Protein AF-A0A1B6J582-F1 (afdb_monomer_lite)

Organism: NCBI:txid320908

Sequence (106 aa):
PESTVLEPESCFNSFFTSFMFEFDNLFPAKTLSGVKSKRTRPTAKIVDKTWYTPKLRHLKSLVVAVHDRYKSAKSVEEQIKLYSTYLRTNRLYRSKVTDAKRAHNV

Foldseek 3Di:
DDDPPDDVVNVVVVVVVVVVVVVCVVVVPPPVPDPPPPPPPPPPPPPDCVLPDPVLVVLVVVLVVLVVCLVVDPDPVSNVVSVVVSVVSVVVSVVSSVVSVVVVVD

pLDDT: mean 82.73, std 16.06, range [44.59, 98.0]

Radius of gyration: 27.19 Å; chains: 1; bounding box: 76×53×48 Å

Secondary structure (DSSP, 8-state):
-------HHHHHHHHHHHHHHHHHHHS----------------------TT--HHHHHHHHHHHHHHHHHHT--SHHHHHHHHHHHHHHHHHHHHHHHHHHHHH--

Structure (mmCIF, N/CA/C/O backbone):
data_AF-A0A1B6J582-F1
#
_entry.id   AF-A0A1B6J582-F1
#
loop_
_atom_site.group_PDB
_atom_site.id
_atom_site.type_symbol
_atom_site.label_atom_id
_atom_site.label_alt_id
_atom_site.label_comp_id
_atom_site.label_asym_id
_atom_site.label_entity_id
_atom_site.label_seq_id
_atom_site.pdbx_PDB_ins_code
_atom_site.Cartn_x
_atom_site.Cartn_y
_atom_site.Cartn_z
_atom_site.occupancy
_atom_site.B_iso_or_equiv
_atom_site.auth_seq_id
_atom_site.auth_comp_id
_atom_site.auth_asym_id
_atom_site.auth_atom_id
_atom_site.pdbx_PDB_model_num
ATOM 1 N N . PRO A 1 1 ? -58.062 -38.577 -7.973 1.00 44.59 1 PRO A N 1
ATOM 2 C CA . PRO A 1 1 ? -57.352 -37.365 -7.508 1.00 44.59 1 PRO A CA 1
ATOM 3 C C . PRO A 1 1 ? -55.843 -37.533 -7.728 1.00 44.59 1 PRO A C 1
ATOM 5 O O . PRO A 1 1 ? -55.137 -38.034 -6.860 1.00 44.59 1 PRO A O 1
ATOM 8 N N . GLU A 1 2 ? -55.388 -37.215 -8.941 1.00 47.53 2 GLU A N 1
ATOM 9 C CA . GLU A 1 2 ? -53.971 -37.255 -9.312 1.00 47.53 2 GLU A CA 1
ATOM 10 C C . GLU A 1 2 ? -53.231 -36.090 -8.657 1.00 47.53 2 GLU A C 1
ATOM 12 O O . GLU A 1 2 ? -53.509 -34.919 -8.909 1.00 47.53 2 GLU A O 1
ATOM 17 N N . SER A 1 3 ? -52.298 -36.429 -7.776 1.00 55.12 3 SER A N 1
ATOM 18 C CA . SER A 1 3 ? -51.318 -35.516 -7.211 1.00 55.12 3 SER A CA 1
ATOM 19 C C . SER A 1 3 ? -50.303 -35.153 -8.294 1.00 55.12 3 SER A C 1
ATOM 21 O O . SER A 1 3 ? -49.417 -35.949 -8.604 1.00 55.12 3 SER A O 1
ATOM 23 N N . THR A 1 4 ? -50.437 -33.962 -8.875 1.00 61.09 4 THR A N 1
ATOM 24 C CA . THR A 1 4 ? -49.436 -33.371 -9.768 1.00 61.09 4 THR A CA 1
ATOM 25 C C . THR A 1 4 ? -48.152 -33.131 -8.978 1.00 61.09 4 THR A C 1
ATOM 27 O O . THR A 1 4 ? -48.036 -32.145 -8.247 1.00 61.09 4 THR A O 1
ATOM 30 N N . VAL A 1 5 ? -47.201 -34.057 -9.088 1.00 62.78 5 VAL A N 1
ATOM 31 C CA . VAL A 1 5 ? -45.830 -33.862 -8.616 1.00 62.78 5 VAL A CA 1
ATOM 32 C C . VAL A 1 5 ? -45.231 -32.784 -9.512 1.00 62.78 5 VAL A C 1
ATOM 34 O O . VAL A 1 5 ? -44.907 -33.036 -10.668 1.00 62.78 5 VAL A O 1
ATOM 37 N N . LEU A 1 6 ? -45.191 -31.549 -9.015 1.00 61.09 6 LEU A N 1
ATOM 38 C CA . LEU A 1 6 ? -44.511 -30.464 -9.706 1.00 61.09 6 LEU A CA 1
ATOM 39 C C . LEU A 1 6 ? -43.027 -30.819 -9.751 1.00 61.09 6 LEU A C 1
ATOM 41 O O . LEU A 1 6 ? -42.376 -30.901 -8.708 1.00 61.09 6 LEU A O 1
ATOM 45 N N . GLU A 1 7 ? -42.528 -31.070 -10.961 1.00 74.75 7 GLU A N 1
ATOM 46 C CA . GLU A 1 7 ? -41.115 -31.328 -11.224 1.00 74.75 7 GLU A CA 1
ATOM 47 C C . GLU A 1 7 ? -40.267 -30.267 -10.503 1.00 74.75 7 GLU A C 1
ATOM 49 O O . GLU A 1 7 ? -40.575 -29.074 -10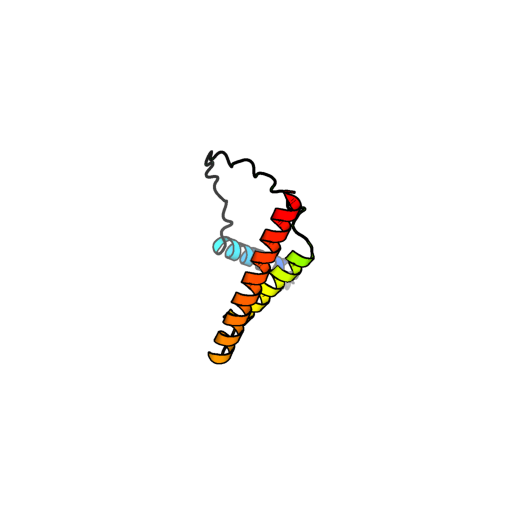.621 1.00 74.75 7 GLU A O 1
ATOM 54 N N . PRO A 1 8 ? -39.216 -30.646 -9.754 1.00 74.94 8 PRO A N 1
ATOM 55 C CA . PRO A 1 8 ? -38.413 -29.716 -8.955 1.00 74.94 8 PRO A CA 1
ATOM 56 C C . PRO A 1 8 ? -37.901 -28.509 -9.750 1.00 74.94 8 PRO A C 1
ATOM 58 O O . PRO A 1 8 ? -37.799 -27.401 -9.220 1.00 74.94 8 PRO A O 1
ATOM 61 N N . GLU A 1 9 ? -37.640 -28.708 -11.043 1.00 77.25 9 GLU A N 1
ATOM 62 C CA . GLU A 1 9 ? -37.233 -27.660 -11.978 1.00 77.25 9 GLU A CA 1
ATOM 63 C C . GLU A 1 9 ? -38.291 -26.562 -12.136 1.00 77.25 9 GLU A C 1
ATOM 65 O O . GLU A 1 9 ? -37.954 -25.381 -12.207 1.00 77.25 9 GLU A O 1
ATOM 70 N N . SER A 1 10 ? -39.578 -26.917 -12.134 1.00 77.56 10 SER A N 1
ATOM 71 C CA . SER A 1 10 ? -40.680 -25.956 -12.258 1.00 77.56 10 SER A CA 1
ATOM 72 C C . SER A 1 10 ? -40.783 -25.045 -11.030 1.00 77.56 10 SER A C 1
ATOM 74 O O . SER A 1 10 ? -40.921 -23.827 -11.166 1.00 77.56 10 SER A O 1
ATOM 76 N N . CYS A 1 11 ? -40.612 -25.613 -9.834 1.00 79.38 11 CYS A N 1
ATOM 77 C CA . CYS A 1 11 ? -40.583 -24.869 -8.578 1.00 79.38 11 CYS A CA 1
ATOM 78 C C . CYS A 1 11 ? -39.370 -23.934 -8.514 1.00 79.38 11 CYS A C 1
ATOM 80 O O . CYS A 1 11 ? -39.503 -22.767 -8.139 1.00 79.38 11 CYS A O 1
ATOM 82 N N . PHE A 1 12 ? -38.195 -24.424 -8.923 1.00 85.69 12 PHE A N 1
ATOM 83 C CA . PHE A 1 12 ? -36.981 -23.614 -8.960 1.00 85.69 12 PHE A CA 1
ATOM 84 C C . PHE A 1 12 ? -37.098 -22.459 -9.957 1.00 85.69 12 PHE A C 1
ATOM 86 O O . PHE A 1 12 ? -36.776 -21.323 -9.612 1.00 85.69 12 PHE A O 1
ATOM 93 N N . ASN A 1 13 ? -37.620 -22.716 -11.158 1.00 85.69 13 ASN A N 1
ATOM 94 C CA . ASN A 1 13 ? -37.824 -21.680 -12.167 1.00 85.69 13 ASN A CA 1
ATOM 95 C C . ASN A 1 13 ? -38.790 -20.602 -11.672 1.00 85.69 13 ASN A C 1
ATOM 97 O O . ASN A 1 13 ? -38.480 -19.418 -11.780 1.00 85.69 13 ASN A O 1
ATOM 101 N N . SER A 1 14 ? -39.907 -20.990 -11.047 1.00 83.31 14 SER A N 1
ATOM 102 C CA . SER A 1 14 ? -40.850 -20.021 -10.480 1.00 83.31 14 SER A CA 1
ATOM 103 C C . SER A 1 14 ? -40.213 -19.158 -9.388 1.00 83.31 14 SER A C 1
ATOM 105 O O . SER A 1 14 ? -40.466 -17.953 -9.341 1.00 83.31 14 SER A O 1
ATOM 107 N N . PHE A 1 15 ? -39.387 -19.745 -8.518 1.00 90.00 15 PHE A N 1
ATOM 108 C CA . PHE A 1 15 ? -38.641 -18.989 -7.514 1.00 90.00 15 PHE A CA 1
ATOM 109 C C . PHE A 1 15 ? -37.643 -18.029 -8.168 1.00 90.00 15 PHE A C 1
ATOM 111 O O . PHE A 1 15 ? -37.600 -16.848 -7.824 1.00 90.00 15 PHE A O 1
ATOM 118 N N . PHE A 1 16 ? -36.860 -18.522 -9.126 1.00 91.00 16 PHE A N 1
ATOM 119 C CA . PHE A 1 16 ? -35.797 -17.755 -9.761 1.00 91.00 16 PHE A CA 1
ATOM 120 C C . PHE A 1 16 ? -36.347 -16.573 -10.565 1.00 91.00 16 PHE A C 1
ATOM 122 O O . PHE A 1 16 ? -35.788 -15.480 -10.499 1.00 91.00 16 PHE A O 1
ATOM 129 N N . THR A 1 17 ? -37.473 -16.752 -11.261 1.00 89.50 17 THR A N 1
ATOM 130 C CA . THR A 1 17 ? -38.164 -15.666 -11.970 1.00 89.50 17 THR A CA 1
ATOM 131 C C . THR A 1 17 ? -38.636 -14.577 -11.009 1.00 89.50 17 THR A C 1
ATOM 133 O O . THR A 1 17 ? -38.375 -13.402 -11.257 1.00 89.50 17 THR A O 1
ATOM 136 N N . SER A 1 18 ? -39.269 -14.948 -9.892 1.00 88.56 18 SER A N 1
ATOM 137 C CA . SER A 1 18 ? -39.712 -13.980 -8.877 1.00 88.56 18 SER A CA 1
ATOM 138 C C . SER A 1 18 ? -38.535 -13.259 -8.221 1.00 88.56 18 SER A C 1
ATOM 140 O O . SER A 1 18 ? -38.574 -12.045 -8.036 1.00 88.56 18 SER A O 1
ATOM 142 N N . PHE A 1 19 ? -37.460 -13.989 -7.915 1.00 91.50 19 PHE A N 1
ATOM 143 C CA . PHE A 1 19 ? -36.239 -13.409 -7.365 1.00 91.50 19 PHE A CA 1
ATOM 144 C C . PHE A 1 19 ? -35.604 -12.402 -8.329 1.00 91.50 19 PHE A C 1
ATOM 146 O O . PHE A 1 19 ? -35.258 -11.303 -7.906 1.00 91.50 19 PHE A O 1
ATOM 153 N N . MET A 1 20 ? -35.469 -12.750 -9.612 1.00 88.56 20 MET A N 1
ATOM 154 C CA . MET A 1 20 ? -34.878 -11.858 -10.614 1.00 88.56 20 MET A CA 1
ATOM 155 C C . MET A 1 20 ? -35.735 -10.618 -10.855 1.00 88.56 20 MET A C 1
ATOM 157 O O . MET A 1 20 ? -35.191 -9.525 -10.968 1.00 88.56 20 MET A O 1
ATOM 161 N N . PHE A 1 21 ? -37.061 -10.761 -10.851 1.00 85.94 21 PHE A N 1
ATOM 162 C CA . PHE A 1 21 ? -37.970 -9.622 -10.949 1.00 85.94 21 PHE A CA 1
ATOM 163 C C . PHE A 1 21 ? -37.767 -8.622 -9.799 1.00 85.94 21 PHE A C 1
ATOM 165 O O . PHE A 1 21 ? -37.618 -7.424 -10.034 1.00 85.94 21 PHE A O 1
ATOM 172 N N . GLU A 1 22 ? -37.698 -9.105 -8.555 1.00 88.56 22 GLU A N 1
ATOM 173 C CA . GLU A 1 22 ? -37.422 -8.243 -7.398 1.00 88.56 22 GLU A CA 1
ATOM 174 C C . GLU A 1 22 ? -35.995 -7.679 -7.416 1.00 88.56 22 GLU A C 1
ATOM 176 O O . GLU A 1 22 ? -35.772 -6.510 -7.093 1.00 88.56 22 GLU A O 1
ATOM 181 N N . PHE A 1 23 ? -35.018 -8.481 -7.842 1.00 85.94 23 PHE A N 1
ATOM 182 C CA . PHE A 1 23 ? -33.633 -8.045 -7.986 1.00 85.94 23 PHE A CA 1
ATOM 183 C C . PHE A 1 23 ? -33.505 -6.899 -8.994 1.00 85.94 23 PHE A C 1
ATOM 185 O O . PHE A 1 23 ? -32.884 -5.887 -8.675 1.00 85.94 23 PHE A O 1
ATOM 192 N N . ASP A 1 24 ? -34.126 -7.006 -10.168 1.00 82.94 24 ASP A N 1
ATOM 193 C CA . ASP A 1 24 ? -34.081 -5.973 -11.206 1.00 82.94 24 ASP A CA 1
ATOM 194 C C . ASP A 1 24 ? -34.830 -4.696 -10.792 1.00 82.94 24 ASP A C 1
ATOM 196 O O . ASP A 1 24 ? -34.412 -3.592 -11.148 1.00 82.94 24 ASP A O 1
ATOM 200 N N . ASN A 1 25 ? -35.891 -4.816 -9.987 1.00 80.50 25 ASN A N 1
ATOM 201 C CA . ASN A 1 25 ? -36.590 -3.659 -9.418 1.00 80.50 25 ASN A CA 1
ATOM 202 C C . ASN A 1 25 ? -35.740 -2.918 -8.374 1.00 80.50 25 ASN A C 1
ATOM 204 O O . ASN A 1 25 ? -35.743 -1.685 -8.331 1.00 80.50 25 ASN A O 1
ATOM 208 N N . LEU A 1 26 ? -35.009 -3.651 -7.528 1.00 79.44 26 LEU A N 1
ATOM 209 C CA . LEU A 1 26 ? -34.165 -3.076 -6.471 1.00 79.44 26 LEU A CA 1
ATOM 210 C C . LEU A 1 26 ? -32.806 -2.592 -6.992 1.00 79.44 26 LEU A C 1
ATOM 212 O O . LEU A 1 26 ? -32.246 -1.615 -6.486 1.00 79.44 26 LEU A O 1
ATOM 216 N N . PHE A 1 27 ? -32.283 -3.256 -8.018 1.00 76.94 27 PHE A N 1
ATOM 217 C CA . PHE A 1 27 ? -31.014 -2.958 -8.668 1.00 76.94 27 PHE A CA 1
ATOM 218 C C . PHE A 1 27 ? -31.246 -2.683 -10.154 1.00 76.94 27 PHE A C 1
ATOM 220 O O . PHE A 1 27 ? -30.697 -3.402 -10.992 1.00 76.94 27 PHE A O 1
ATOM 227 N N . PRO A 1 28 ? -32.010 -1.626 -10.504 1.00 75.12 28 PRO A N 1
ATOM 228 C CA . PRO A 1 28 ? -32.284 -1.308 -11.894 1.00 75.12 28 PRO A CA 1
ATOM 229 C C . PRO A 1 28 ? -30.950 -1.187 -12.607 1.00 75.12 28 PRO A C 1
ATOM 231 O O . PRO A 1 28 ? -30.096 -0.381 -12.208 1.00 75.12 28 PRO A O 1
ATOM 234 N N . ALA A 1 29 ? -30.754 -2.039 -13.617 1.00 66.50 29 ALA A N 1
ATOM 235 C CA . ALA A 1 29 ? -29.558 -2.040 -14.433 1.00 66.50 29 ALA A CA 1
ATOM 236 C C . ALA A 1 29 ? -29.370 -0.606 -14.913 1.00 66.50 29 ALA A C 1
ATOM 238 O O . ALA A 1 29 ? -30.134 -0.110 -15.741 1.00 66.50 29 ALA A O 1
ATOM 239 N N . LYS A 1 30 ? -28.408 0.107 -14.314 1.00 61.41 30 LYS A N 1
ATOM 240 C CA . LYS A 1 30 ? -28.120 1.491 -14.666 1.00 61.41 30 LYS A CA 1
ATOM 241 C C . LYS A 1 30 ? -27.644 1.452 -16.103 1.00 61.41 30 LYS A C 1
ATOM 243 O O . LYS A 1 30 ? -26.452 1.283 -16.359 1.00 61.41 30 LYS A O 1
ATOM 248 N N . THR A 1 31 ? -28.563 1.604 -17.050 1.00 60.41 31 THR A N 1
ATOM 249 C CA . THR A 1 31 ? -28.215 1.976 -18.406 1.00 60.41 31 THR A CA 1
ATOM 250 C C . THR A 1 31 ? -27.516 3.307 -18.231 1.00 60.41 31 THR A C 1
ATOM 252 O O . THR A 1 31 ? -28.152 4.304 -17.884 1.00 60.41 31 THR A O 1
ATOM 255 N N . LEU A 1 32 ? -26.188 3.294 -18.340 1.00 55.56 32 LEU A N 1
ATOM 256 C CA . LEU A 1 32 ? -25.368 4.490 -18.406 1.00 55.56 32 LEU A CA 1
ATOM 257 C C . LEU A 1 32 ? -25.837 5.226 -19.657 1.00 55.56 32 LEU A C 1
ATOM 259 O O . LEU A 1 32 ? -25.315 5.009 -20.751 1.00 55.56 32 LEU A O 1
ATOM 263 N N . SER A 1 33 ? -26.905 6.010 -19.510 1.00 49.53 33 SER A N 1
ATOM 264 C CA . SER A 1 33 ? -27.471 6.777 -20.596 1.00 49.53 33 SER A CA 1
ATOM 265 C C . SER A 1 33 ? -26.353 7.680 -21.079 1.00 49.53 33 SER A C 1
ATOM 267 O O . SER A 1 33 ? -25.663 8.357 -20.308 1.00 49.53 33 SER A O 1
ATOM 269 N N . GLY A 1 34 ? -26.071 7.547 -22.369 1.00 55.34 34 GLY A N 1
ATOM 270 C CA . GLY A 1 34 ? -24.956 8.192 -23.016 1.00 55.34 34 GLY A CA 1
ATOM 271 C C . GLY A 1 34 ? -25.092 9.700 -22.922 1.00 55.34 34 GLY A C 1
ATOM 272 O O . GLY A 1 34 ? -25.612 10.338 -23.832 1.00 55.34 34 GLY A O 1
ATOM 273 N N . VAL A 1 35 ? -24.504 10.293 -21.889 1.00 50.84 35 VAL A N 1
ATOM 274 C CA . VAL A 1 35 ? -24.002 11.654 -21.992 1.00 50.84 35 VAL A CA 1
ATOM 275 C C . VAL A 1 35 ? -22.795 11.556 -22.914 1.00 50.84 35 VAL A C 1
ATOM 277 O O . VAL A 1 35 ? -21.660 11.347 -22.479 1.00 50.84 35 VAL A O 1
ATOM 280 N N . LYS A 1 36 ? -23.044 11.677 -24.224 1.00 55.38 36 LYS A N 1
ATOM 281 C CA . LYS A 1 36 ? -22.020 11.979 -25.230 1.00 55.38 36 LYS A CA 1
ATOM 282 C C . LYS A 1 36 ? -21.495 13.387 -24.955 1.00 55.38 36 LYS A C 1
ATOM 284 O O . LYS A 1 36 ? -21.704 14.319 -25.725 1.00 55.38 36 LYS A O 1
ATOM 289 N N . SER A 1 37 ? -20.794 13.551 -23.840 1.00 49.88 37 SER A N 1
ATOM 290 C CA . SER A 1 37 ? -19.883 14.660 -23.676 1.00 49.88 37 SER A CA 1
ATOM 291 C C . SER A 1 37 ? -18.783 14.416 -24.699 1.00 49.88 37 SER A C 1
ATOM 293 O O . SER A 1 37 ? -17.910 13.572 -24.492 1.00 49.88 37 SER A O 1
ATOM 295 N N . LYS A 1 38 ? -18.831 15.139 -25.822 1.00 55.16 38 LYS A N 1
ATOM 296 C CA . LYS A 1 38 ? -17.668 15.370 -26.687 1.00 55.16 38 LYS A CA 1
ATOM 297 C C . LYS A 1 38 ? -16.631 16.199 -25.912 1.00 55.16 38 LYS A C 1
ATOM 299 O O . LYS A 1 38 ? -16.208 17.258 -26.349 1.00 55.16 38 LYS A O 1
ATOM 304 N N . ARG A 1 39 ? -16.219 15.738 -24.732 1.00 55.84 39 ARG A N 1
ATOM 305 C CA . ARG A 1 39 ? -14.892 16.039 -24.225 1.00 55.84 39 ARG A CA 1
ATOM 306 C C . ARG A 1 39 ? -14.004 15.171 -25.086 1.00 55.84 39 ARG A C 1
ATOM 308 O O . ARG A 1 39 ? -14.060 13.947 -24.975 1.00 55.84 39 ARG A O 1
ATOM 315 N N . THR A 1 40 ? -13.252 15.795 -25.981 1.00 56.84 40 THR A N 1
ATOM 316 C CA . THR A 1 40 ? -11.979 15.256 -26.450 1.00 56.84 40 THR A CA 1
ATOM 317 C C . THR A 1 40 ? -11.278 14.704 -25.215 1.00 56.84 40 THR A C 1
ATOM 319 O O . THR A 1 40 ? -10.709 15.450 -24.422 1.00 56.84 40 THR A O 1
ATOM 322 N N . ARG A 1 41 ? -11.422 13.396 -24.961 1.00 55.12 41 ARG A N 1
ATOM 323 C CA . ARG A 1 41 ? -10.594 12.731 -23.965 1.00 55.12 41 ARG A CA 1
ATOM 324 C C . ARG A 1 41 ? -9.189 12.996 -24.482 1.00 55.12 41 ARG A C 1
ATOM 326 O O . ARG A 1 41 ? -8.941 12.629 -25.634 1.00 55.12 41 ARG A O 1
ATOM 333 N N . PRO A 1 42 ? -8.301 13.661 -23.723 1.00 60.41 42 PRO A N 1
ATOM 334 C CA . PRO A 1 42 ? -6.906 13.666 -24.112 1.00 60.41 42 PRO A CA 1
ATOM 335 C C . PRO A 1 42 ? -6.565 12.194 -24.298 1.00 60.41 42 PRO A C 1
ATOM 337 O O . PRO A 1 42 ? -6.790 11.402 -23.377 1.00 60.41 42 PRO A O 1
ATOM 340 N N . THR A 1 43 ? -6.174 11.815 -25.519 1.00 60.97 43 THR A N 1
ATOM 341 C CA . THR A 1 43 ? -5.646 10.485 -25.822 1.00 60.97 43 THR A CA 1
ATOM 342 C C . THR A 1 43 ? -4.733 10.153 -24.669 1.00 60.97 43 THR A C 1
ATOM 344 O O . THR A 1 43 ? -3.793 10.914 -24.421 1.00 60.97 43 THR A O 1
ATOM 347 N N . ALA A 1 44 ? -5.113 9.144 -23.879 1.00 59.06 44 ALA A N 1
ATOM 348 C CA . ALA A 1 44 ? -4.408 8.807 -22.661 1.00 59.06 44 ALA A CA 1
ATOM 349 C C . ALA A 1 44 ? -2.961 8.609 -23.083 1.00 59.06 44 ALA A C 1
ATOM 351 O O . ALA A 1 44 ? -2.659 7.640 -23.777 1.00 59.06 44 ALA A O 1
ATOM 352 N N . LYS A 1 45 ? -2.096 9.585 -22.770 1.00 61.16 45 LYS A N 1
ATOM 353 C CA . LYS A 1 45 ? -0.670 9.449 -23.027 1.00 61.16 45 LYS A CA 1
ATOM 354 C C . LYS A 1 45 ? -0.327 8.145 -22.343 1.00 61.16 45 LYS A C 1
ATOM 356 O O . LYS A 1 45 ? -0.589 8.018 -21.144 1.00 61.16 45 LYS A O 1
ATOM 361 N N . ILE A 1 46 ? 0.113 7.158 -23.116 1.00 62.84 46 ILE A N 1
ATOM 362 C CA . ILE A 1 46 ? 0.580 5.895 -22.569 1.00 62.84 46 ILE A CA 1
ATOM 363 C C . ILE A 1 46 ? 1.768 6.311 -21.715 1.00 62.84 46 ILE A C 1
ATOM 365 O O . ILE A 1 46 ? 2.838 6.623 -22.226 1.00 62.84 46 ILE A O 1
ATOM 369 N N . VAL A 1 47 ? 1.515 6.505 -20.419 1.00 67.12 47 VAL A N 1
ATOM 370 C CA . VAL A 1 47 ? 2.553 6.886 -19.477 1.00 67.12 47 VAL A CA 1
ATOM 371 C C . VAL A 1 47 ? 3.417 5.658 -19.406 1.00 67.12 47 VAL A C 1
ATOM 373 O O . VAL A 1 47 ? 2.976 4.640 -18.864 1.00 67.12 47 VAL A O 1
ATOM 376 N N . ASP A 1 48 ? 4.600 5.749 -19.999 1.00 71.69 48 ASP A N 1
ATOM 377 C CA . ASP A 1 48 ? 5.553 4.672 -19.906 1.00 71.69 48 ASP A CA 1
ATOM 378 C C . ASP A 1 48 ? 5.834 4.409 -18.418 1.00 71.69 48 ASP A C 1
ATOM 380 O O . ASP A 1 48 ? 6.131 5.313 -17.625 1.00 71.69 48 ASP A O 1
ATOM 384 N N . LYS A 1 49 ? 5.581 3.166 -18.014 1.00 79.00 49 LYS A N 1
ATOM 385 C CA . LYS A 1 49 ? 5.722 2.667 -16.641 1.00 79.00 49 LYS A CA 1
ATOM 386 C C . LYS A 1 49 ? 6.833 1.627 -16.556 1.00 79.00 49 LYS A C 1
ATOM 388 O O . LYS A 1 49 ? 6.924 0.952 -15.535 1.00 79.00 49 LYS A O 1
ATOM 393 N N . THR A 1 50 ? 7.678 1.504 -17.574 1.00 85.50 50 THR A N 1
ATOM 394 C CA . THR A 1 50 ? 8.914 0.700 -17.556 1.00 85.50 50 THR A CA 1
ATOM 395 C C . THR A 1 50 ? 9.796 1.004 -16.338 1.00 85.50 50 THR A C 1
ATOM 397 O O . THR A 1 50 ? 10.343 0.085 -15.734 1.00 85.50 50 THR A O 1
ATOM 400 N N . TRP A 1 51 ? 9.834 2.257 -15.868 1.00 88.44 51 TRP A N 1
ATOM 401 C CA . TRP A 1 51 ? 10.517 2.651 -14.623 1.00 88.44 51 TRP A CA 1
ATOM 402 C C . TRP A 1 51 ? 9.915 2.040 -13.340 1.00 88.44 51 TRP A C 1
ATOM 404 O O . TRP A 1 51 ? 10.533 2.075 -12.270 1.00 88.44 51 TRP A O 1
ATOM 414 N N . TYR A 1 52 ? 8.693 1.501 -13.394 1.00 92.81 52 TYR A N 1
ATOM 415 C CA . TYR A 1 52 ? 7.988 0.968 -12.231 1.0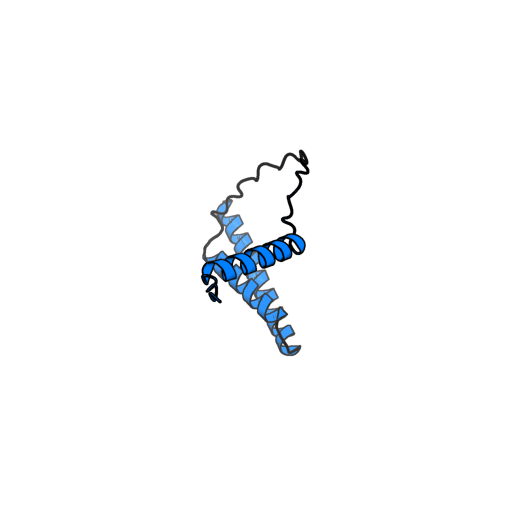0 92.81 52 TYR A CA 1
ATOM 416 C C . TYR A 1 52 ? 8.381 -0.485 -11.942 1.00 92.81 52 TYR A C 1
ATOM 418 O O . TYR A 1 52 ? 7.761 -1.443 -12.404 1.00 92.81 52 TYR A O 1
ATOM 426 N N . THR A 1 53 ? 9.405 -0.648 -11.111 1.00 91.81 53 THR A N 1
ATOM 427 C CA . THR A 1 53 ? 9.970 -1.962 -10.781 1.00 91.81 53 THR A CA 1
ATOM 428 C C . THR A 1 53 ? 9.087 -2.802 -9.836 1.00 91.81 53 THR A C 1
ATOM 430 O O . THR A 1 53 ? 8.320 -2.255 -9.031 1.00 91.81 53 THR A O 1
ATOM 433 N N . PRO A 1 54 ? 9.245 -4.144 -9.820 1.00 93.19 54 PRO A N 1
ATOM 434 C CA . PRO A 1 54 ? 8.596 -5.017 -8.833 1.00 93.19 54 PRO A CA 1
ATOM 435 C C . PRO A 1 54 ? 8.891 -4.616 -7.380 1.00 93.19 54 PRO A C 1
ATOM 437 O O . PRO A 1 54 ? 8.027 -4.705 -6.511 1.00 93.19 54 PRO A O 1
ATOM 440 N N . LYS A 1 55 ? 10.092 -4.093 -7.107 1.00 92.56 55 LYS A N 1
ATOM 441 C CA . LYS A 1 55 ? 10.475 -3.599 -5.777 1.00 92.56 55 LYS A CA 1
ATOM 442 C C . LYS A 1 55 ? 9.624 -2.402 -5.337 1.00 92.56 55 LYS A C 1
ATOM 444 O O . LYS A 1 55 ? 9.188 -2.356 -4.187 1.00 92.56 55 LYS A O 1
ATOM 449 N N . LEU A 1 56 ? 9.326 -1.468 -6.246 1.00 94.31 56 LEU A N 1
ATOM 450 C CA . LEU A 1 56 ? 8.404 -0.358 -5.975 1.00 94.31 56 LEU A CA 1
ATOM 451 C C . LEU A 1 56 ? 6.969 -0.841 -5.747 1.00 94.31 56 LEU A C 1
ATOM 453 O O . LEU A 1 56 ? 6.259 -0.263 -4.922 1.00 94.31 56 LEU A O 1
ATOM 457 N N . ARG A 1 57 ? 6.552 -1.911 -6.432 1.00 94.94 57 ARG A N 1
ATOM 458 C CA . ARG A 1 57 ? 5.245 -2.547 -6.212 1.00 94.94 57 ARG A CA 1
ATOM 459 C C . ARG A 1 57 ? 5.127 -3.141 -4.810 1.00 94.94 57 ARG A C 1
ATOM 461 O O . ARG A 1 57 ? 4.131 -2.885 -4.132 1.00 94.94 57 ARG A O 1
ATOM 468 N N . HIS A 1 58 ? 6.141 -3.871 -4.347 1.00 95.75 58 HIS A N 1
ATOM 469 C CA . HIS A 1 58 ? 6.172 -4.389 -2.975 1.00 95.75 58 HIS A CA 1
ATOM 470 C C . HIS A 1 58 ? 6.138 -3.258 -1.948 1.00 95.75 58 HIS A C 1
ATOM 472 O O . HIS A 1 58 ? 5.351 -3.299 -1.006 1.00 95.75 58 HIS A O 1
ATOM 478 N N . LEU A 1 59 ? 6.921 -2.202 -2.174 1.00 95.75 59 LEU A N 1
ATOM 479 C CA . LEU A 1 59 ? 6.951 -1.055 -1.274 1.00 95.75 59 LEU A CA 1
ATOM 480 C C . LEU A 1 59 ? 5.601 -0.323 -1.226 1.00 95.75 59 LEU A C 1
ATOM 482 O O . LEU A 1 59 ? 5.143 0.041 -0.147 1.00 95.75 59 LEU A O 1
ATOM 486 N N . LYS A 1 60 ? 4.921 -0.166 -2.369 1.00 96.88 60 LYS A N 1
ATOM 487 C CA . LYS A 1 60 ? 3.551 0.363 -2.421 1.00 96.88 60 LYS A CA 1
ATOM 488 C C . LYS A 1 60 ? 2.580 -0.517 -1.630 1.00 96.88 60 LYS A C 1
ATOM 490 O O . LYS A 1 60 ? 1.764 0.009 -0.883 1.00 96.88 60 LYS A O 1
ATO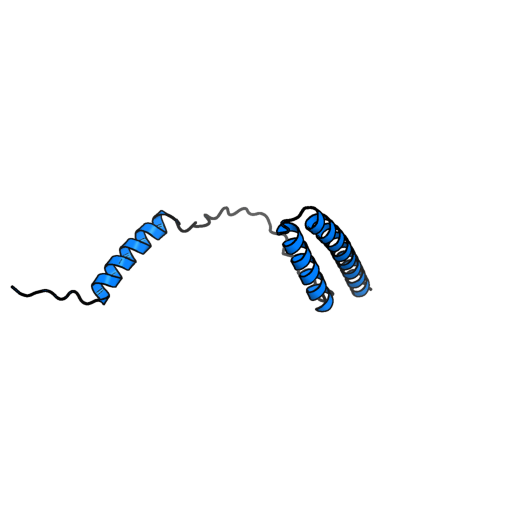M 495 N N . SER A 1 61 ? 2.683 -1.836 -1.781 1.00 97.06 61 SER A N 1
ATOM 496 C CA . SER A 1 61 ? 1.829 -2.794 -1.066 1.00 97.06 61 SER A CA 1
ATOM 497 C C . SER A 1 61 ? 2.040 -2.703 0.447 1.00 97.06 61 SER A C 1
ATOM 499 O O . SER A 1 61 ? 1.072 -2.689 1.200 1.00 97.06 61 SER A O 1
ATOM 501 N N . LEU A 1 62 ? 3.289 -2.526 0.890 1.00 96.69 62 LEU A N 1
ATOM 502 C CA . LEU A 1 62 ? 3.610 -2.285 2.295 1.00 96.69 62 LEU A CA 1
ATOM 503 C C . LEU A 1 62 ? 2.988 -0.979 2.812 1.00 96.69 62 LEU A C 1
ATOM 505 O O . LEU A 1 62 ? 2.416 -0.970 3.896 1.00 96.69 62 LEU A O 1
ATOM 509 N N . VAL A 1 63 ? 3.058 0.115 2.041 1.00 97.56 63 VAL A N 1
ATOM 510 C CA . VAL A 1 63 ? 2.416 1.389 2.420 1.00 97.56 63 VAL A CA 1
ATOM 511 C C . VAL A 1 63 ? 0.912 1.208 2.626 1.00 97.56 63 VAL A C 1
ATOM 513 O O . VAL A 1 63 ? 0.383 1.704 3.618 1.00 97.56 63 VAL A O 1
ATOM 516 N N . VAL A 1 64 ? 0.244 0.487 1.720 1.00 97.56 64 VAL A N 1
ATOM 517 C CA . VAL A 1 64 ? -1.194 0.190 1.821 1.00 97.56 64 VAL A CA 1
ATOM 518 C C . VAL A 1 64 ? -1.482 -0.651 3.065 1.00 97.56 64 VAL A C 1
ATOM 520 O O . VAL A 1 64 ? -2.282 -0.237 3.894 1.00 97.56 64 VAL A O 1
ATOM 523 N N . ALA A 1 65 ? -0.752 -1.748 3.279 1.00 97.12 65 ALA A N 1
ATOM 524 C CA . ALA A 1 65 ? -0.959 -2.617 4.438 1.00 97.12 65 ALA A CA 1
ATOM 525 C C . ALA A 1 65 ? -0.779 -1.887 5.783 1.00 97.12 65 ALA A C 1
ATOM 527 O O . ALA A 1 65 ? -1.541 -2.110 6.724 1.00 97.12 65 ALA A O 1
ATOM 528 N N . VAL A 1 66 ? 0.217 -0.999 5.892 1.00 95.81 66 VAL A N 1
ATOM 529 C CA . VAL A 1 66 ? 0.436 -0.205 7.113 1.00 95.81 66 VAL A CA 1
ATOM 530 C C . VAL A 1 66 ? -0.663 0.843 7.293 1.00 95.81 66 VAL A C 1
ATOM 532 O O . VAL A 1 66 ? -1.111 1.060 8.417 1.00 95.81 66 VAL A O 1
ATOM 535 N N . HIS A 1 67 ? -1.119 1.476 6.208 1.00 97.31 67 HIS A N 1
ATOM 536 C CA . HIS A 1 67 ? -2.238 2.415 6.255 1.00 97.31 67 HIS A CA 1
ATOM 537 C C . HIS A 1 67 ? -3.531 1.729 6.710 1.00 97.31 67 HIS A C 1
ATOM 539 O O . HIS A 1 67 ? -4.220 2.250 7.586 1.00 97.31 67 HIS A O 1
ATOM 545 N N . ASP A 1 68 ? -3.829 0.550 6.168 1.00 97.19 68 ASP A N 1
ATOM 546 C CA . ASP A 1 68 ? -5.033 -0.205 6.512 1.00 97.19 68 ASP A CA 1
ATOM 547 C C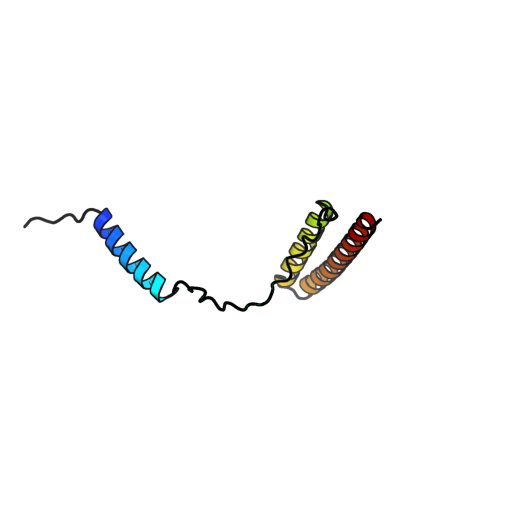 . ASP A 1 68 ? -4.999 -0.642 7.978 1.00 97.19 68 ASP A C 1
ATOM 549 O O . ASP A 1 68 ? -5.969 -0.427 8.702 1.00 97.19 68 ASP A O 1
ATOM 553 N N . ARG A 1 69 ? -3.843 -1.123 8.458 1.00 95.56 69 ARG A N 1
ATOM 554 C CA . ARG A 1 69 ? -3.643 -1.421 9.885 1.00 95.56 69 ARG A CA 1
ATOM 555 C C . ARG A 1 69 ? -3.835 -0.196 10.775 1.00 95.56 69 ARG A C 1
ATOM 557 O O . ARG A 1 69 ? -4.479 -0.300 11.812 1.00 95.56 69 ARG A O 1
ATOM 564 N N . TYR A 1 70 ? -3.291 0.957 10.382 1.00 95.25 70 TYR A N 1
ATOM 565 C CA . TYR A 1 70 ? -3.497 2.221 11.098 1.00 95.25 70 TYR A CA 1
ATOM 566 C C . TYR A 1 70 ? -4.988 2.589 11.175 1.00 95.25 70 TYR A C 1
ATOM 568 O O . TYR A 1 70 ? -5.458 3.024 12.225 1.00 95.25 70 TYR A O 1
ATOM 576 N N . LYS A 1 71 ? -5.740 2.403 10.083 1.00 95.44 71 LYS A N 1
ATOM 577 C CA . LYS A 1 71 ? -7.183 2.679 10.036 1.00 95.44 71 LYS A CA 1
ATOM 578 C C . LYS A 1 71 ? -8.005 1.706 10.877 1.00 95.44 71 LYS A C 1
ATOM 580 O O . LYS A 1 71 ? -9.034 2.114 11.404 1.00 95.44 71 LYS A O 1
ATOM 585 N N . SER A 1 72 ? -7.558 0.460 11.008 1.00 95.88 72 SER A N 1
ATOM 586 C CA . SER A 1 72 ? -8.224 -0.573 11.808 1.00 95.88 72 SER A CA 1
ATOM 587 C C . SER A 1 72 ? -7.759 -0.642 13.268 1.00 95.88 72 SER A C 1
ATOM 589 O O . SER A 1 72 ? -8.210 -1.524 13.999 1.00 95.88 72 SER A O 1
ATOM 591 N N . ALA A 1 73 ? -6.823 0.215 13.688 1.00 95.62 73 ALA A N 1
ATOM 592 C CA . ALA A 1 73 ? -6.279 0.204 15.042 1.00 95.62 73 ALA A CA 1
ATOM 593 C C . ALA A 1 73 ? -7.372 0.521 16.073 1.00 95.62 73 ALA A C 1
ATOM 595 O O . ALA A 1 73 ? -8.166 1.444 15.881 1.00 95.62 73 ALA A O 1
ATOM 596 N N . LYS A 1 74 ? -7.406 -0.244 17.171 1.00 94.44 74 LYS A N 1
ATOM 597 C CA . LYS A 1 74 ? -8.421 -0.093 18.232 1.00 94.44 74 LYS A CA 1
ATOM 598 C C . LYS A 1 74 ? -7.933 0.746 19.415 1.00 94.44 74 LYS A C 1
ATOM 600 O O . LYS A 1 74 ? -8.754 1.299 20.136 1.00 94.44 74 LYS A O 1
ATOM 605 N N . SER A 1 75 ? -6.616 0.836 19.615 1.00 96.50 75 SER A N 1
ATOM 606 C CA . SER A 1 75 ? -5.979 1.649 20.661 1.00 96.50 75 SER A CA 1
ATOM 607 C C . SER A 1 75 ? -5.372 2.919 20.067 1.00 96.50 75 SER A C 1
ATOM 609 O O . SER A 1 75 ? -4.816 2.902 18.966 1.00 96.50 75 SER A O 1
ATOM 611 N N . VAL A 1 76 ? -5.437 4.016 20.826 1.00 94.06 76 VAL A N 1
ATOM 612 C CA . VAL A 1 76 ? -4.837 5.305 20.455 1.00 94.06 76 VAL A CA 1
ATOM 613 C C . VAL A 1 76 ? -3.310 5.195 20.392 1.00 94.06 76 VAL A C 1
ATOM 615 O O . VAL A 1 76 ? -2.690 5.690 19.450 1.00 94.06 76 VAL A O 1
ATOM 618 N N . GLU A 1 77 ? -2.685 4.490 21.335 1.00 94.81 77 GLU A N 1
ATOM 619 C CA . GLU A 1 77 ? -1.237 4.260 21.352 1.00 94.81 77 GLU A CA 1
ATOM 620 C C . GLU A 1 77 ? -0.778 3.461 20.127 1.00 94.81 77 GLU A C 1
ATOM 622 O O . GLU A 1 77 ? 0.241 3.779 19.502 1.00 94.81 77 GLU A O 1
ATOM 627 N N . GLU A 1 78 ? -1.536 2.426 19.762 1.00 94.38 78 GLU A N 1
ATOM 628 C CA . GLU A 1 78 ? -1.283 1.633 18.560 1.00 94.38 78 GLU A CA 1
ATOM 629 C C . GLU A 1 78 ? -1.466 2.481 17.295 1.00 94.38 78 GLU A C 1
ATOM 631 O O . GLU A 1 78 ? -0.618 2.461 16.397 1.00 94.38 78 GLU A O 1
ATOM 636 N N . GLN A 1 79 ? -2.524 3.291 17.251 1.00 95.69 79 GLN A N 1
ATOM 637 C CA . GLN A 1 79 ? -2.815 4.179 16.135 1.00 95.69 79 GLN A CA 1
ATOM 638 C C . GLN A 1 79 ? -1.686 5.194 15.902 1.00 95.69 79 GLN A C 1
ATOM 640 O O . GLN A 1 79 ? -1.261 5.375 14.759 1.00 95.69 79 GLN A O 1
ATOM 645 N N . ILE A 1 80 ? -1.143 5.808 16.960 1.00 96.25 80 ILE A N 1
ATOM 646 C CA . ILE A 1 80 ? -0.012 6.750 16.872 1.00 96.25 80 ILE A CA 1
ATOM 647 C C . ILE A 1 80 ? 1.247 6.048 16.328 1.00 96.25 80 ILE A C 1
ATOM 649 O O . ILE A 1 80 ? 1.923 6.564 15.426 1.00 96.25 80 ILE A O 1
ATOM 653 N N . LYS A 1 81 ? 1.555 4.841 16.820 1.00 95.31 81 LYS A N 1
ATOM 654 C CA . LYS A 1 81 ? 2.702 4.045 16.342 1.00 95.31 81 LYS A CA 1
ATOM 655 C C . LYS A 1 81 ? 2.552 3.651 14.871 1.00 95.31 81 LYS A C 1
ATOM 657 O O . LYS A 1 81 ? 3.492 3.809 14.085 1.00 95.31 81 LYS A O 1
ATOM 662 N N . LEU A 1 82 ? 1.377 3.178 14.467 1.00 96.88 82 LEU A N 1
ATOM 663 C CA . LEU A 1 82 ? 1.116 2.791 13.081 1.00 96.88 82 LEU A CA 1
ATOM 664 C C . LEU A 1 82 ? 1.091 4.005 12.150 1.00 96.88 82 LEU A C 1
ATOM 666 O O . LEU A 1 82 ? 1.613 3.921 11.039 1.00 96.88 82 LEU A O 1
ATOM 670 N N . TYR A 1 83 ? 0.584 5.149 12.610 1.00 97.00 83 TYR A N 1
ATOM 671 C CA . TYR A 1 83 ? 0.592 6.391 11.842 1.00 97.00 83 TYR A CA 1
ATOM 672 C C . TYR A 1 83 ? 2.016 6.882 11.551 1.00 97.00 83 TYR A C 1
ATOM 674 O O . TYR A 1 83 ? 2.354 7.153 10.395 1.00 97.00 83 TYR A O 1
ATOM 682 N N . SER A 1 84 ? 2.892 6.923 12.560 1.00 96.62 84 SER A N 1
ATOM 683 C CA . SER A 1 84 ? 4.304 7.292 12.352 1.00 96.62 84 SER A CA 1
ATOM 684 C C . SER A 1 84 ? 5.020 6.319 11.402 1.00 96.62 84 SER A C 1
ATOM 686 O O . SER A 1 84 ? 5.764 6.736 10.506 1.00 96.62 84 SER A O 1
ATOM 688 N N . THR A 1 85 ? 4.719 5.023 11.520 1.00 96.81 85 THR A N 1
ATOM 689 C CA . THR A 1 85 ? 5.236 3.981 10.623 1.00 96.81 85 THR A CA 1
ATOM 690 C C . THR A 1 85 ? 4.735 4.167 9.188 1.00 96.81 85 THR A C 1
ATOM 692 O O . THR A 1 85 ? 5.527 4.085 8.243 1.00 96.81 85 THR A O 1
ATOM 695 N N . TYR A 1 86 ? 3.450 4.476 9.002 1.00 97.56 86 TYR A N 1
ATOM 696 C CA . TYR A 1 86 ? 2.859 4.794 7.703 1.00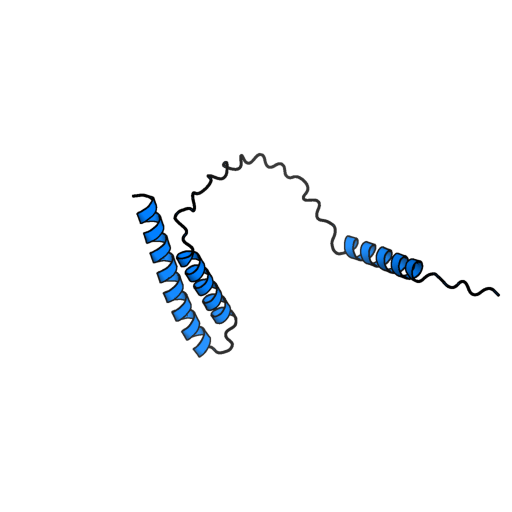 97.56 86 TYR A CA 1
ATOM 697 C C . TYR A 1 86 ? 3.561 5.991 7.057 1.00 97.56 86 TYR A C 1
ATOM 699 O O . TYR A 1 86 ? 4.014 5.886 5.914 1.00 97.56 86 TYR A O 1
ATOM 707 N N . LEU A 1 87 ? 3.726 7.100 7.788 1.00 97.56 87 LEU A N 1
ATOM 708 C CA . LEU A 1 87 ? 4.384 8.303 7.270 1.00 97.56 87 LEU A CA 1
ATOM 709 C C . LEU A 1 87 ? 5.812 8.013 6.801 1.00 97.56 87 LEU A C 1
ATOM 711 O O . LEU A 1 87 ? 6.189 8.401 5.689 1.00 97.56 87 LEU A O 1
ATOM 715 N N . ARG A 1 88 ? 6.593 7.284 7.608 1.00 97.56 88 ARG A N 1
ATOM 716 C CA . ARG A 1 88 ? 7.968 6.897 7.258 1.00 97.56 88 ARG A CA 1
ATOM 717 C C . ARG A 1 88 ? 8.005 6.044 5.990 1.00 97.56 88 ARG A C 1
ATOM 719 O O . ARG A 1 88 ? 8.791 6.315 5.082 1.00 97.56 88 ARG A O 1
ATOM 726 N N . THR A 1 89 ? 7.131 5.044 5.908 1.00 96.38 89 THR A N 1
ATOM 727 C CA . THR A 1 89 ? 7.079 4.105 4.777 1.00 96.38 89 THR A CA 1
ATOM 728 C C . THR A 1 89 ? 6.608 4.800 3.495 1.00 96.38 89 THR A C 1
ATOM 730 O O . THR A 1 89 ? 7.183 4.598 2.426 1.00 96.38 89 THR A O 1
ATOM 733 N N . ASN A 1 90 ? 5.619 5.692 3.595 1.00 97.06 90 ASN A N 1
ATOM 734 C CA . ASN A 1 90 ? 5.122 6.489 2.474 1.00 97.06 90 ASN A CA 1
ATOM 735 C C . ASN A 1 90 ? 6.184 7.475 1.959 1.00 97.06 90 ASN A C 1
ATOM 737 O O . ASN A 1 90 ? 6.374 7.611 0.748 1.00 97.06 90 ASN A O 1
ATOM 741 N N . ARG A 1 91 ? 6.932 8.126 2.861 1.00 98.00 91 ARG A N 1
ATOM 742 C CA . ARG A 1 91 ? 8.061 8.991 2.482 1.00 98.00 91 ARG A CA 1
ATOM 743 C C . ARG A 1 91 ? 9.135 8.204 1.730 1.00 98.00 91 ARG A C 1
ATOM 745 O O . ARG A 1 91 ? 9.585 8.654 0.677 1.00 98.00 91 ARG A O 1
ATOM 752 N N . LEU A 1 92 ? 9.491 7.015 2.221 1.00 96.94 92 LEU A N 1
ATOM 753 C CA . LEU A 1 92 ? 10.436 6.122 1.548 1.00 96.94 92 LEU A CA 1
ATOM 754 C C . LEU A 1 92 ? 9.941 5.725 0.149 1.00 96.94 92 LEU A C 1
ATOM 756 O O . LEU A 1 92 ? 10.701 5.816 -0.815 1.00 96.94 92 LEU A O 1
ATOM 760 N N . TYR A 1 93 ? 8.667 5.345 0.016 1.00 97.38 93 TYR A N 1
ATOM 761 C CA . TYR A 1 93 ? 8.057 5.023 -1.277 1.00 97.38 93 TYR A CA 1
ATOM 762 C C . TYR A 1 93 ? 8.148 6.185 -2.270 1.00 97.38 93 TYR A C 1
ATOM 764 O O . TYR A 1 93 ? 8.625 5.999 -3.390 1.00 97.38 93 TYR A O 1
ATOM 772 N N . ARG A 1 94 ? 7.758 7.397 -1.859 1.00 96.38 94 ARG A N 1
ATOM 773 C CA . ARG A 1 94 ? 7.829 8.599 -2.710 1.00 96.38 94 ARG A CA 1
ATOM 774 C C . ARG A 1 94 ? 9.258 8.919 -3.145 1.00 96.38 94 ARG A C 1
ATOM 776 O O . ARG A 1 94 ? 9.472 9.247 -4.312 1.00 96.38 94 ARG A O 1
ATOM 783 N N . SER A 1 95 ? 10.220 8.778 -2.232 1.00 97.38 95 SER A N 1
ATOM 784 C CA . SER A 1 95 ? 11.645 8.946 -2.536 1.00 97.38 95 SER A CA 1
ATOM 785 C C . SER A 1 95 ? 12.083 7.967 -3.624 1.00 97.38 95 SER A C 1
ATOM 787 O O . SER A 1 95 ? 12.549 8.390 -4.675 1.00 97.38 95 SER A O 1
ATOM 789 N N . LYS A 1 96 ? 11.822 6.667 -3.438 1.00 95.75 96 LYS A N 1
ATOM 790 C CA . LYS A 1 96 ? 12.214 5.627 -4.401 1.00 95.75 96 LYS A CA 1
ATOM 791 C C . LYS A 1 96 ? 11.512 5.753 -5.752 1.00 95.75 96 LYS A C 1
ATOM 793 O O . LYS A 1 96 ? 12.120 5.459 -6.775 1.00 95.75 96 LYS A O 1
ATOM 798 N N . VAL A 1 97 ? 10.257 6.204 -5.778 1.00 94.62 97 VAL A N 1
ATOM 799 C CA . VAL A 1 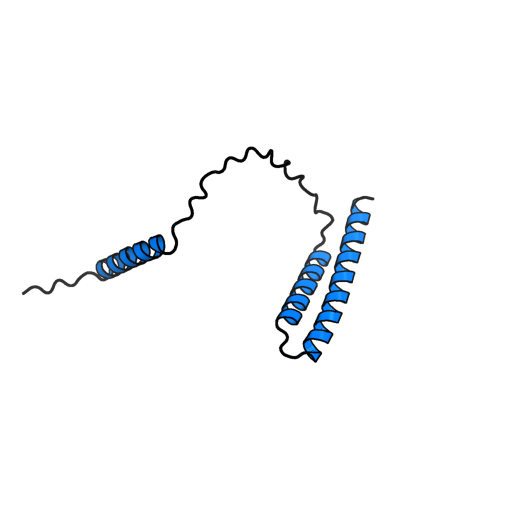97 ? 9.551 6.524 -7.031 1.00 94.62 97 VAL A CA 1
ATOM 800 C C . VAL A 1 97 ? 10.229 7.680 -7.759 1.00 94.62 97 VAL A C 1
ATOM 802 O O . VAL A 1 97 ? 10.376 7.630 -8.976 1.00 94.62 97 VAL A O 1
ATOM 805 N N . THR A 1 98 ? 10.637 8.716 -7.028 1.00 94.19 98 THR A N 1
ATOM 806 C CA . THR A 1 98 ? 11.330 9.872 -7.608 1.00 94.19 98 THR A CA 1
ATOM 807 C C . THR A 1 98 ? 12.687 9.463 -8.172 1.00 94.19 98 THR A C 1
ATOM 809 O O . THR A 1 98 ? 12.990 9.812 -9.309 1.00 94.19 98 THR A O 1
ATOM 812 N N . ASP A 1 99 ? 13.453 8.664 -7.427 1.00 94.12 99 ASP A N 1
ATOM 813 C CA . ASP A 1 99 ? 14.746 8.130 -7.867 1.00 94.12 99 ASP A CA 1
ATOM 814 C C . ASP A 1 99 ? 14.599 7.283 -9.140 1.00 94.12 99 ASP A C 1
ATOM 816 O O . ASP A 1 99 ? 15.331 7.487 -10.103 1.00 94.12 99 ASP A O 1
ATOM 820 N N . ALA A 1 100 ? 13.612 6.381 -9.185 1.00 92.62 100 ALA A N 1
ATOM 821 C CA . ALA A 1 100 ? 13.370 5.526 -10.349 1.00 92.62 100 ALA A CA 1
ATOM 822 C C . ALA A 1 100 ? 12.944 6.322 -11.591 1.00 92.62 100 ALA A C 1
ATOM 824 O O . ALA A 1 100 ? 13.403 6.039 -12.693 1.00 92.62 100 ALA A O 1
ATOM 825 N N . LYS A 1 101 ? 12.100 7.348 -11.420 1.00 90.50 101 LYS A N 1
ATOM 826 C CA . LYS A 1 101 ? 11.725 8.252 -12.517 1.00 90.50 101 LYS A CA 1
ATOM 827 C C . LYS A 1 101 ? 12.916 9.052 -13.034 1.00 90.50 101 LYS A C 1
ATOM 829 O O . LYS A 1 101 ? 13.028 9.244 -14.237 1.00 90.50 101 LYS A O 1
ATOM 834 N N . ARG A 1 102 ? 13.788 9.525 -12.137 1.00 90.69 102 ARG A N 1
ATOM 835 C CA . ARG A 1 102 ? 15.022 10.220 -12.523 1.00 90.69 102 ARG A CA 1
ATOM 836 C C . ARG A 1 102 ? 15.940 9.290 -13.308 1.00 90.69 102 ARG A C 1
ATOM 838 O O . ARG A 1 102 ? 16.354 9.674 -14.385 1.00 90.69 102 ARG A O 1
ATOM 845 N N . ALA A 1 103 ? 16.175 8.074 -12.818 1.00 87.75 103 ALA A N 1
ATOM 846 C CA . ALA A 1 103 ? 17.035 7.092 -13.480 1.00 87.75 103 ALA A CA 1
ATOM 847 C C . ALA A 1 103 ? 16.531 6.641 -14.862 1.00 87.75 103 ALA A C 1
ATOM 849 O O . ALA A 1 103 ? 17.332 6.211 -15.672 1.00 87.75 103 ALA A O 1
ATOM 850 N N . HIS A 1 104 ? 15.224 6.715 -15.122 1.00 86.38 104 HIS A N 1
ATOM 851 C CA . HIS A 1 104 ? 14.641 6.402 -16.431 1.00 86.38 104 HIS A CA 1
ATOM 852 C C . HIS A 1 104 ? 14.689 7.577 -17.423 1.00 86.38 104 HIS A C 1
ATOM 854 O O . HIS A 1 104 ? 14.623 7.375 -18.628 1.00 86.38 104 HIS A O 1
ATOM 860 N N . ASN A 1 105 ? 14.727 8.813 -16.922 1.00 75.69 105 ASN A N 1
ATOM 861 C CA . ASN A 1 105 ? 14.799 10.019 -17.753 1.00 75.69 105 ASN A CA 1
ATOM 862 C C . ASN A 1 105 ? 16.249 10.454 -18.044 1.00 75.69 105 ASN A C 1
ATOM 864 O O . ASN A 1 105 ? 16.443 11.512 -18.643 1.00 75.69 105 ASN A O 1
ATOM 868 N N . VAL A 1 106 ? 17.229 9.685 -17.561 1.00 54.91 106 VAL A N 1
ATOM 869 C CA . VAL A 1 106 ? 18.659 9.773 -17.890 1.00 54.91 106 VAL A CA 1
ATOM 870 C C . VAL A 1 106 ? 18.949 8.693 -18.918 1.00 54.91 106 VAL A C 1
ATOM 872 O O . VAL A 1 106 ? 19.641 9.016 -19.903 1.00 54.91 106 VAL A O 1
#